Protein AF-A0A9P0VTM8-F1 (afdb_monomer)

Mean predicted aligned error: 2.72 Å

Structure (mmCIF, N/CA/C/O backbone):
data_AF-A0A9P0VTM8-F1
#
_entry.id   AF-A0A9P0VTM8-F1
#
loop_
_atom_site.group_PDB
_atom_site.id
_atom_site.type_symbol
_atom_site.label_atom_id
_atom_site.label_alt_id
_atom_site.label_comp_id
_atom_site.label_asym_id
_atom_site.label_entity_id
_atom_site.label_seq_id
_atom_site.pdbx_PDB_ins_code
_atom_site.Cartn_x
_atom_site.Cartn_y
_atom_site.Cartn_z
_atom_site.occupancy
_atom_site.B_iso_or_equiv
_at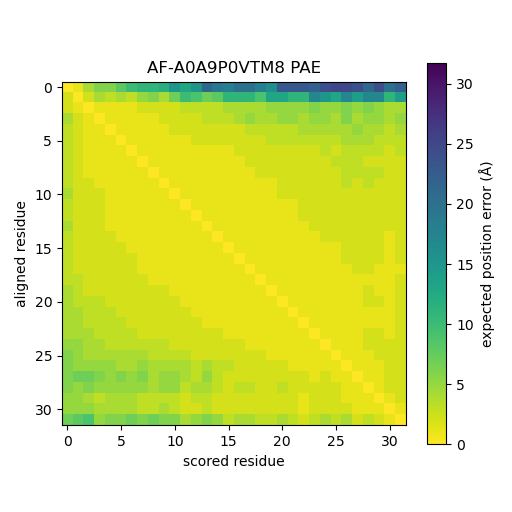om_site.auth_seq_id
_atom_site.auth_comp_id
_atom_site.auth_asym_id
_atom_site.auth_atom_id
_atom_site.pdbx_PDB_model_num
ATOM 1 N N . MET A 1 1 ? 4.668 1.189 -25.370 1.00 63.41 1 MET A N 1
ATOM 2 C CA . MET A 1 1 ? 4.502 2.123 -24.233 1.00 63.41 1 MET A CA 1
ATOM 3 C C . MET A 1 1 ? 4.454 1.348 -22.912 1.00 63.41 1 MET A C 1
ATOM 5 O O . MET A 1 1 ? 3.401 1.245 -22.305 1.00 63.41 1 MET A O 1
ATOM 9 N N . SER A 1 2 ? 5.573 0.760 -22.473 1.00 83.69 2 SER A N 1
ATOM 10 C CA . SER A 1 2 ? 5.613 -0.018 -21.215 1.00 83.69 2 SER A CA 1
ATOM 11 C C . SER A 1 2 ? 6.054 0.826 -20.019 1.00 83.69 2 SER A C 1
ATOM 13 O O . SER A 1 2 ? 5.563 0.625 -18.919 1.00 83.69 2 SER A O 1
ATOM 15 N N . ILE A 1 3 ? 6.941 1.801 -20.246 1.00 93.56 3 ILE A N 1
ATOM 16 C CA . ILE A 1 3 ? 7.531 2.635 -19.187 1.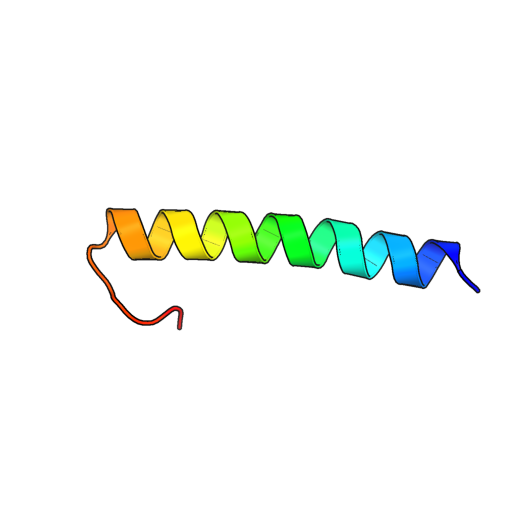00 93.56 3 ILE A CA 1
ATOM 17 C C . ILE A 1 3 ? 6.459 3.456 -18.468 1.00 93.56 3 ILE A C 1
ATOM 19 O O . ILE A 1 3 ? 6.424 3.472 -17.246 1.00 93.56 3 ILE A O 1
ATOM 23 N N . MET A 1 4 ? 5.542 4.075 -19.219 1.00 95.50 4 MET A N 1
ATOM 24 C CA . MET A 1 4 ? 4.437 4.841 -18.632 1.00 95.50 4 MET A CA 1
ATOM 25 C C . MET A 1 4 ? 3.510 3.962 -17.790 1.00 95.50 4 MET A C 1
ATOM 27 O O . MET A 1 4 ? 3.060 4.391 -16.737 1.00 95.50 4 MET A O 1
ATOM 31 N N . ASN A 1 5 ? 3.264 2.722 -18.218 1.00 94.31 5 ASN A N 1
ATOM 32 C CA . ASN A 1 5 ? 2.435 1.787 -17.464 1.00 94.31 5 ASN A CA 1
ATOM 33 C C . ASN A 1 5 ? 3.125 1.352 -16.162 1.00 94.31 5 ASN A C 1
ATOM 35 O O . ASN A 1 5 ? 2.527 1.394 -15.094 1.00 94.31 5 ASN A O 1
ATOM 39 N N . SER A 1 6 ? 4.413 1.007 -16.233 1.00 96.00 6 SER A N 1
ATOM 40 C CA . SER A 1 6 ? 5.214 0.677 -15.050 1.00 96.00 6 SER A CA 1
ATOM 41 C C . SER A 1 6 ? 5.322 1.853 -14.078 1.00 96.00 6 SER A C 1
ATOM 43 O O . SER A 1 6 ? 5.228 1.646 -12.876 1.00 96.00 6 SER A O 1
ATOM 45 N N . PHE A 1 7 ? 5.462 3.082 -14.583 1.00 96.56 7 PHE A N 1
ATOM 46 C CA . PHE A 1 7 ? 5.497 4.288 -13.757 1.00 96.56 7 PHE A CA 1
ATOM 47 C C . PHE A 1 7 ? 4.178 4.510 -13.011 1.00 96.56 7 PHE A C 1
ATOM 49 O O . PHE A 1 7 ? 4.183 4.768 -11.811 1.00 96.56 7 PHE A O 1
ATOM 56 N N . VAL A 1 8 ? 3.045 4.367 -13.704 1.00 97.50 8 VAL A N 1
ATOM 57 C CA . VAL A 1 8 ? 1.722 4.481 -13.076 1.00 97.50 8 VAL A CA 1
ATOM 58 C C . VAL A 1 8 ? 1.537 3.412 -11.999 1.00 97.50 8 VAL A C 1
ATOM 60 O O . VAL A 1 8 ? 1.065 3.739 -10.912 1.00 97.50 8 VAL A O 1
ATOM 63 N N . ASN A 1 9 ? 1.957 2.172 -12.258 1.00 97.88 9 ASN A N 1
ATOM 64 C CA . ASN A 1 9 ? 1.853 1.088 -11.280 1.00 97.88 9 ASN A CA 1
ATOM 65 C C . ASN A 1 9 ? 2.736 1.321 -10.045 1.00 97.88 9 ASN A C 1
ATOM 67 O O . ASN A 1 9 ? 2.240 1.188 -8.932 1.00 97.88 9 ASN A O 1
ATOM 71 N N . ASP A 1 10 ? 3.996 1.738 -10.218 1.00 98.06 10 ASP A N 1
ATOM 72 C CA . ASP A 1 10 ? 4.898 2.025 -9.090 1.00 98.06 10 ASP A CA 1
ATOM 73 C C . ASP A 1 10 ? 4.335 3.133 -8.185 1.00 98.06 10 ASP A C 1
ATOM 75 O O . ASP A 1 10 ? 4.277 3.003 -6.961 1.00 98.06 10 ASP A O 1
ATOM 79 N N . ILE A 1 11 ? 3.831 4.218 -8.782 1.00 98.44 11 ILE A N 1
ATOM 80 C CA . ILE A 1 11 ? 3.214 5.306 -8.018 1.00 98.44 11 ILE A CA 1
ATOM 81 C C . ILE A 1 11 ? 1.927 4.840 -7.328 1.00 98.44 11 ILE A C 1
ATOM 83 O O . ILE A 1 11 ? 1.715 5.162 -6.157 1.00 98.44 11 ILE A O 1
ATOM 87 N N . PHE A 1 12 ? 1.086 4.065 -8.016 1.00 98.38 12 PHE A N 1
ATOM 88 C CA . PHE A 1 12 ? -0.144 3.528 -7.441 1.00 98.38 12 PHE A CA 1
ATOM 89 C C . PHE A 1 12 ? 0.135 2.641 -6.222 1.00 98.38 12 PHE A C 1
ATOM 91 O O . PHE A 1 12 ? -0.479 2.840 -5.174 1.00 98.38 12 PHE A O 1
ATOM 98 N N . GLU A 1 13 ? 1.091 1.715 -6.318 1.00 98.62 13 GLU A N 1
ATOM 99 C CA . GLU A 1 13 ? 1.468 0.827 -5.214 1.00 98.62 13 GLU A CA 1
ATOM 100 C C . GLU A 1 13 ? 1.978 1.613 -4.003 1.00 98.62 13 GLU A C 1
ATOM 102 O O . GLU A 1 13 ? 1.578 1.346 -2.865 1.00 98.62 13 GLU A O 1
ATOM 107 N N . ARG A 1 14 ? 2.804 2.640 -4.236 1.00 98.50 14 ARG A N 1
ATOM 108 C CA . ARG A 1 14 ? 3.319 3.502 -3.163 1.00 98.50 14 ARG A CA 1
ATOM 109 C C . ARG A 1 14 ? 2.201 4.275 -2.462 1.00 98.50 14 ARG A C 1
ATOM 111 O O . ARG A 1 14 ? 2.205 4.348 -1.232 1.00 98.50 14 ARG A O 1
ATOM 118 N N . ILE A 1 15 ? 1.236 4.808 -3.214 1.00 98.44 15 ILE A N 1
ATOM 119 C CA . ILE A 1 15 ? 0.074 5.518 -2.656 1.00 98.44 15 ILE A CA 1
ATOM 120 C C . ILE A 1 15 ? -0.829 4.553 -1.883 1.00 98.44 15 ILE A C 1
ATOM 122 O O . ILE A 1 15 ? -1.198 4.848 -0.748 1.00 98.44 15 ILE A O 1
ATOM 126 N N . ALA A 1 16 ? -1.157 3.392 -2.454 1.00 98.38 16 ALA A N 1
ATOM 127 C CA . ALA A 1 16 ? -2.016 2.399 -1.813 1.00 98.38 16 ALA A CA 1
ATOM 128 C C . ALA A 1 16 ? -1.416 1.895 -0.489 1.00 98.38 16 ALA A C 1
ATOM 130 O O . ALA A 1 16 ? -2.122 1.783 0.516 1.00 98.38 16 ALA A O 1
ATOM 131 N N . ALA A 1 17 ? -0.100 1.661 -0.458 1.00 98.44 17 ALA A N 1
ATOM 132 C CA . ALA A 1 17 ? 0.606 1.260 0.753 1.00 98.44 17 ALA A CA 1
ATOM 133 C C . ALA A 1 17 ? 0.546 2.339 1.848 1.00 98.44 17 ALA A C 1
ATOM 135 O O . ALA A 1 17 ? 0.311 2.019 3.015 1.00 98.44 17 ALA A O 1
ATOM 136 N N . GLU A 1 18 ? 0.729 3.614 1.495 1.00 98.44 18 GLU A N 1
ATOM 137 C CA . GLU A 1 18 ? 0.626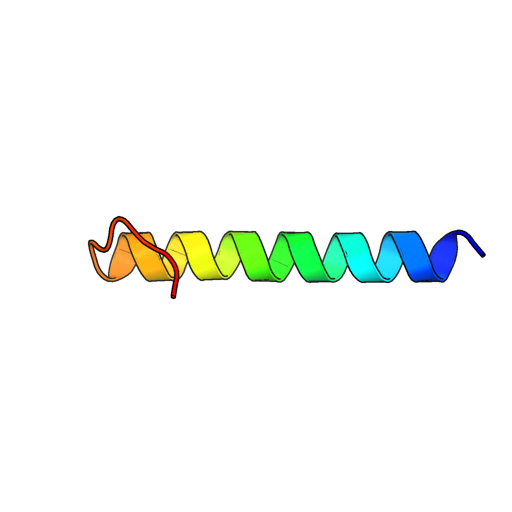 4.716 2.458 1.00 98.44 18 GLU A CA 1
ATOM 138 C C . GLU A 1 18 ? -0.816 4.921 2.939 1.00 98.44 18 GLU A C 1
ATOM 140 O O . GLU A 1 18 ? -1.052 5.064 4.136 1.00 98.44 18 GLU A O 1
ATOM 145 N N . ALA A 1 19 ? -1.802 4.838 2.044 1.00 98.50 19 ALA A N 1
ATOM 146 C CA . ALA A 1 19 ? -3.214 4.925 2.403 1.00 98.50 19 ALA A CA 1
ATOM 147 C C . ALA A 1 19 ? -3.627 3.807 3.378 1.00 98.50 19 ALA A C 1
ATOM 149 O O . ALA A 1 19 ? -4.333 4.061 4.356 1.00 98.50 19 ALA A O 1
ATOM 150 N N . SER A 1 20 ? -3.121 2.586 3.176 1.00 98.25 20 SER A N 1
ATOM 151 C CA . SER A 1 20 ? -3.322 1.474 4.110 1.00 98.25 20 SER A CA 1
ATOM 152 C C . SER A 1 20 ? -2.679 1.737 5.475 1.00 98.25 20 SER A C 1
ATOM 154 O O . SER A 1 20 ? -3.296 1.445 6.502 1.00 98.25 20 SER A O 1
ATOM 156 N N . ARG A 1 21 ? -1.460 2.299 5.516 1.00 98.19 21 ARG A N 1
ATOM 157 C CA .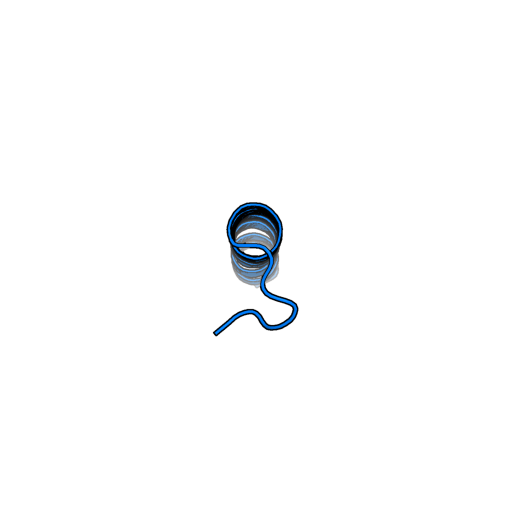 ARG A 1 21 ? -0.808 2.700 6.777 1.00 98.19 21 ARG A CA 1
ATOM 158 C C . ARG A 1 21 ? -1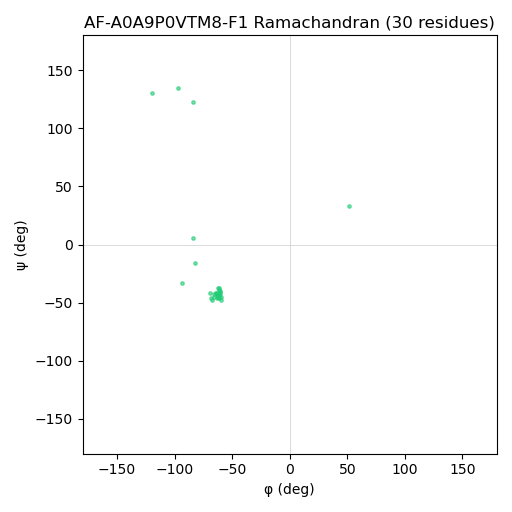.629 3.758 7.507 1.00 98.19 21 ARG A C 1
ATOM 160 O O . ARG A 1 21 ? -1.892 3.608 8.698 1.00 98.19 21 ARG A O 1
ATOM 167 N N . LEU A 1 22 ? -2.097 4.779 6.792 1.00 98.25 22 LEU A N 1
ATOM 168 C CA . LEU A 1 22 ? -2.930 5.845 7.343 1.00 98.25 22 LEU A CA 1
ATOM 169 C C . LEU A 1 22 ? -4.261 5.316 7.889 1.00 98.25 22 LEU A C 1
ATOM 171 O O . LEU A 1 22 ? -4.661 5.705 8.988 1.00 98.25 22 LEU A O 1
ATOM 175 N N . ALA A 1 23 ? -4.936 4.412 7.176 1.00 98.38 23 ALA A N 1
ATOM 176 C CA . ALA A 1 23 ? -6.159 3.780 7.667 1.00 98.38 23 ALA A CA 1
ATOM 177 C C . ALA A 1 23 ? -5.899 2.980 8.953 1.00 98.38 23 ALA A C 1
ATOM 179 O O . ALA A 1 23 ? -6.628 3.144 9.935 1.00 98.38 23 ALA A O 1
ATOM 180 N N . HIS A 1 24 ? -4.806 2.211 8.995 1.00 97.75 24 HIS A N 1
ATOM 181 C CA . HIS A 1 24 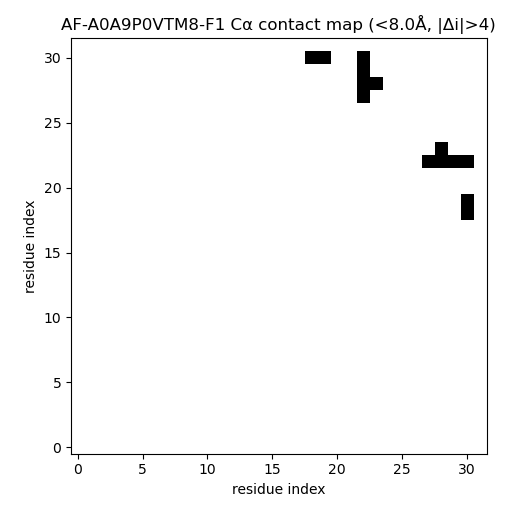? -4.400 1.457 10.180 1.00 97.75 24 HIS A CA 1
ATOM 182 C C . HIS A 1 24 ? -4.088 2.373 11.377 1.00 97.75 24 HIS A C 1
ATOM 184 O O . HIS A 1 24 ? -4.582 2.135 12.480 1.00 97.75 24 HIS A O 1
ATOM 190 N N . TYR A 1 25 ? -3.340 3.463 11.172 1.00 97.94 25 TYR A N 1
ATOM 191 C CA . TYR A 1 25 ? -3.048 4.445 12.226 1.00 97.94 25 TYR A CA 1
ATOM 192 C C . TYR A 1 25 ? -4.310 5.108 12.778 1.00 97.94 25 TYR A C 1
ATOM 194 O O . TYR A 1 25 ? -4.428 5.307 13.986 1.00 97.94 25 TYR A O 1
ATOM 202 N N . ASN A 1 26 ? -5.287 5.380 11.914 1.00 97.75 26 ASN A N 1
ATOM 203 C CA . ASN A 1 26 ? -6.571 5.951 12.310 1.00 97.75 26 ASN A CA 1
ATOM 204 C C . ASN A 1 26 ? -7.590 4.903 12.792 1.00 97.75 26 ASN A C 1
ATOM 206 O O . ASN A 1 26 ? -8.742 5.258 13.042 1.00 97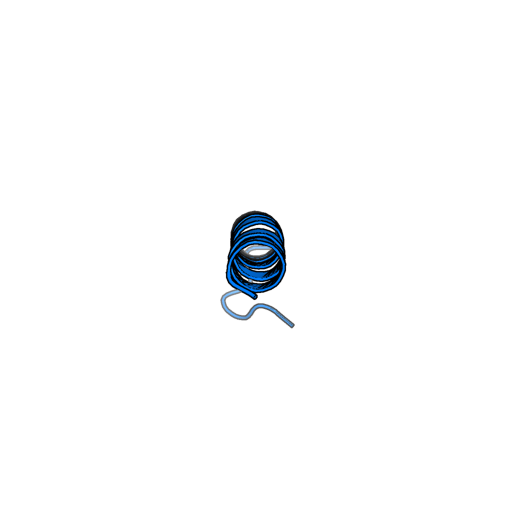.75 26 ASN A O 1
ATOM 210 N N . LYS A 1 27 ? -7.196 3.624 12.923 1.00 97.56 27 LYS A N 1
ATOM 211 C CA . LYS A 1 27 ? -8.075 2.493 13.282 1.00 97.56 27 LYS A CA 1
ATOM 212 C C . LYS A 1 27 ? -9.333 2.411 12.404 1.00 97.56 27 LYS A C 1
ATOM 214 O O . LYS A 1 27 ? -10.402 2.017 12.868 1.00 97.56 27 LYS A O 1
ATOM 219 N N . ARG A 1 28 ? -9.217 2.808 11.136 1.00 97.38 28 ARG A N 1
ATOM 220 C CA . ARG A 1 28 ? -10.294 2.742 10.146 1.00 97.38 28 ARG A CA 1
ATOM 221 C C . ARG A 1 28 ? -10.143 1.476 9.314 1.00 97.38 28 ARG A C 1
ATOM 223 O O . ARG A 1 28 ? -9.053 1.164 8.851 1.00 97.38 28 ARG A O 1
ATOM 230 N N . ALA A 1 29 ? -11.256 0.777 9.101 1.00 95.12 29 ALA A N 1
ATOM 231 C CA . ALA A 1 29 ? -11.305 -0.405 8.239 1.00 95.12 29 ALA A CA 1
ATOM 232 C C . ALA A 1 29 ? -11.433 -0.058 6.743 1.00 95.12 29 ALA A C 1
ATOM 234 O O . ALA A 1 29 ? -11.183 -0.907 5.893 1.00 95.12 29 ALA A O 1
ATOM 235 N N . THR A 1 30 ? -11.809 1.183 6.423 1.00 96.44 30 THR A N 1
ATOM 236 C CA . THR A 1 30 ? -12.062 1.646 5.053 1.00 96.44 30 THR A CA 1
ATOM 237 C C . THR A 1 30 ? -11.110 2.785 4.705 1.00 96.44 30 THR A C 1
ATOM 239 O O . THR A 1 30 ? -10.999 3.749 5.466 1.00 96.44 30 THR A O 1
AT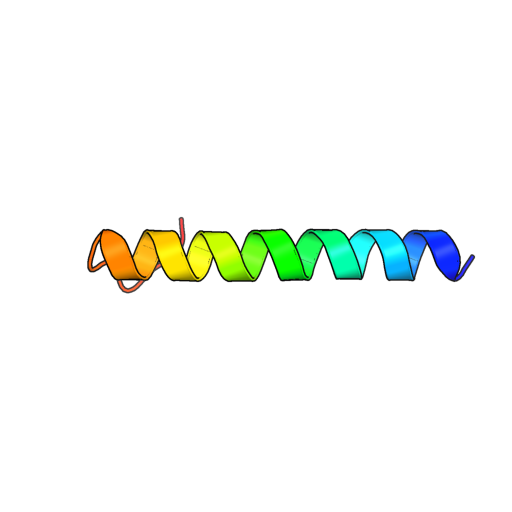OM 242 N N . ILE A 1 31 ? -10.450 2.680 3.551 1.00 96.88 31 ILE A N 1
ATOM 243 C CA . ILE A 1 31 ? -9.705 3.774 2.916 1.00 96.88 31 ILE A CA 1
ATOM 244 C C . ILE A 1 31 ? -10.724 4.600 2.114 1.00 96.88 31 ILE A C 1
ATOM 246 O O . ILE A 1 31 ? -11.434 4.033 1.285 1.00 96.88 31 ILE A O 1
ATOM 250 N N . THR A 1 32 ? -10.829 5.901 2.397 1.00 93.69 32 THR A N 1
ATOM 251 C CA . THR A 1 32 ? -11.770 6.853 1.765 1.00 93.69 32 THR A CA 1
ATOM 252 C C . THR A 1 32 ? -11.036 7.932 1.002 1.00 93.69 32 THR A C 1
ATOM 254 O O . THR A 1 32 ? -9.996 8.368 1.548 1.00 93.69 32 THR A O 1
#

pLDDT: mean 95.82, std 6.44, range [63.41, 98.62]

Foldseek 3Di:
DVVVVVVVVVVVVVVVVVLVVVCVVVVHPDRD

Nearest PDB structures (foldseek):
  5g2e-assembly1_L  TM=9.804E-01  e=2.596E-03  Xenopus laevis
  6fq8-assembly1_H  TM=9.757E-01  e=4.466E-03  Xenopus laevis
  1h3o-assembly2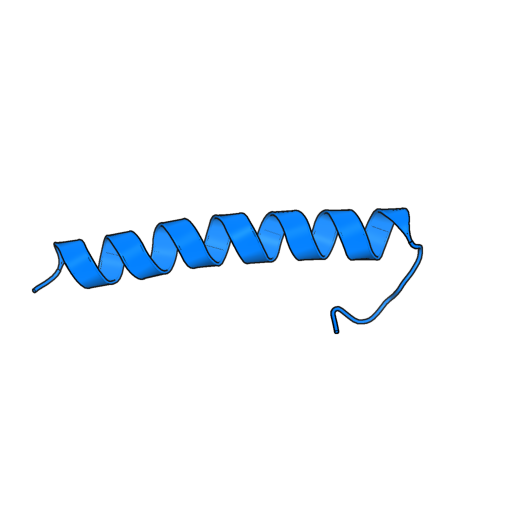_D  TM=9.394E-01  e=1.216E+00  Homo sapiens
  6qmq-assembly1_B  TM=8.404E-01  e=1.594E+00  Homo sapiens

Secondary structure (DSSP, 8-state):
--HHHHHHHHHHHHHHHHHHHHHHHTT-SS--

InterPro domains:
  IPR000558 Histone H2B [PTHR23428] (1-32)
  IPR007125 Core Histone H2A/H2B/H3 domain [PF00125] (1-32)
  IPR009072 Histone-fold [G3DSA:1.10.20.10] (1-32)
  IPR009072 Histone-fold [SSF47113] (1-32)

Organism: Acanthoscelides obtectus (NCBI:txid200917)

Radius of gyration: 12.37 Å; Cα contacts (8 Å, |Δi|>4): 7; chains: 1; bounding box: 20×7×38 Å

Sequence (32 aa):
MSIMNSFVNDIFERIAAEASRLAHYNKRATIT

Solvent-accessible surface area (backbone atoms only — not comparable to full-atom values): 1962 Å² total; per-residue (Å²): 129,61,66,66,54,54,51,52,49,55,52,48,54,56,50,52,53,51,47,52,51,52,21,55,75,68,72,40,96,65,83,129